Protein AF-A0A7S0QM59-F1 (afdb_monomer)

InterPro domains:
  IPR038980 Serine/threonine-protein kinase ATM, plant [PTHR37079] (2-162)

Nearest PDB structures (foldseek):
  6zbk-assembly1_A  TM=4.850E-01  e=6.131E+00  Homo sapiens
  4cgv-assembly4_D  TM=5.078E-01  e=7.448E+00  Homo sapiens
  4r7s-assembly1_A  TM=3.942E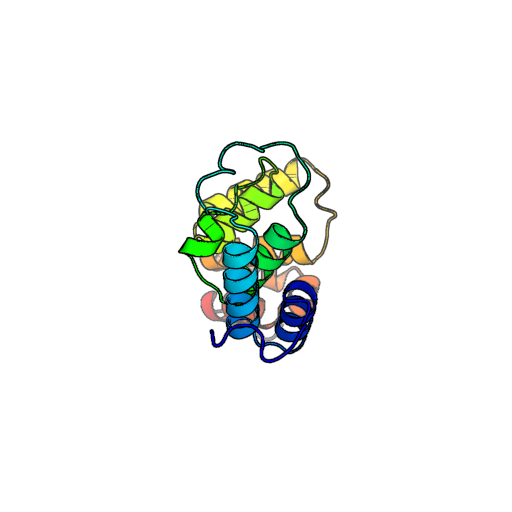-01  e=3.769E+00  Parabacteroides merdae ATCC 43184
  6q6g-assembly1_Z  TM=4.324E-01  e=5.047E+00  Homo sapiens
  3hym-assembly10_L  TM=4.311E-01  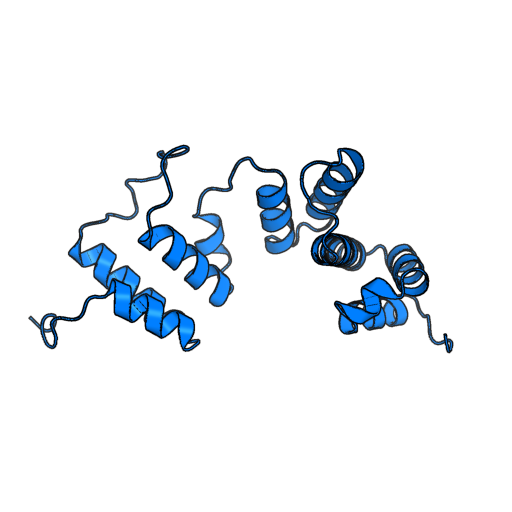e=5.562E+00  Homo sapiens

Mean predicted aligned error: 12.02 Å

Sequence (165 aa):
DTCYWFEISYLTAAKAALRCGAPLTSFLFLERLSFEKGFSSSSNRTSLLNKRGEVEELMMKVYQSIDEPDGNAAFDKGFDLASVAFANERDEEWWRALGVFDVGIINHQDFNHDVLMDARFFKALNNSGLTYLSSMVASRSDAFGTVNPDMSFEALWRGEGWGPN

Organism: NCBI:txid233186

Radius of gyration: 20.64 Å; Cα contacts (8 Å, |Δi|>4): 130; chains: 1; bounding box: 51×30×58 Å

pLDDT: mean 73.58, std 13.61, range [39.88, 91.94]

Foldseek 3Di:
DPLPPDPDPLLVVLVVCVVVLNLVSSVVSLVVVCVVVVVDVPDPPPPLDDPDDPSRVSQCSSCVSVLPLPSNVPPDQNPDLVSQLVNCVSVLVLVSNLVSLVVCVVVVPPPPVPLVSVLSNLVSCVSVVVLQVSQVVLVVDPSNCVVDVPSSVVSCVSNVVPDDD

Solvent-accessible surface area (backbone atoms only — not comparable to full-atom values): 9692 Å² total; per-residue (Å²): 139,86,83,73,89,62,98,66,62,39,69,60,52,19,55,50,28,44,75,71,72,35,34,70,60,16,46,52,29,47,53,51,47,32,62,74,70,63,58,60,95,78,77,72,91,73,62,90,83,57,81,77,48,74,67,55,54,50,48,52,53,33,30,64,72,67,67,41,71,67,67,52,66,70,54,80,74,56,94,45,70,66,48,48,30,53,50,24,56,71,71,66,39,22,65,60,19,37,54,46,46,51,52,42,64,73,64,68,46,89,69,63,92,42,73,66,56,60,49,48,44,50,50,24,38,46,73,58,67,43,33,64,62,33,26,54,52,46,77,71,32,76,73,49,49,78,75,43,47,68,60,40,50,50,26,23,63,71,47,71,54,82,67,85,130

Structure (mmCIF, N/CA/C/O backbone):
data_AF-A0A7S0QM59-F1
#
_entry.id   AF-A0A7S0QM59-F1
#
loop_
_atom_site.group_PDB
_atom_site.id
_atom_site.type_symbol
_atom_site.label_atom_id
_atom_site.label_alt_id
_atom_site.label_comp_id
_atom_site.label_asym_id
_atom_site.label_entity_id
_atom_site.label_seq_id
_atom_site.pdbx_PDB_ins_code
_atom_site.Cartn_x
_atom_site.Cartn_y
_atom_site.Cartn_z
_atom_site.occupancy
_atom_site.B_iso_or_equiv
_atom_site.auth_seq_id
_atom_site.auth_comp_id
_atom_site.auth_asym_id
_atom_site.auth_atom_id
_atom_site.pdbx_PDB_model_num
ATOM 1 N N . ASP A 1 1 ? -27.539 8.181 26.057 1.00 47.16 1 ASP A N 1
ATOM 2 C CA . ASP A 1 1 ? -27.415 6.781 26.517 1.00 47.16 1 ASP A CA 1
ATOM 3 C C . ASP A 1 1 ? -27.826 5.735 25.483 1.00 47.16 1 ASP A C 1
ATOM 5 O O . ASP A 1 1 ? -28.621 4.857 25.770 1.00 47.16 1 ASP A O 1
ATOM 9 N N . THR A 1 2 ? -27.249 5.760 24.279 1.00 49.31 2 THR A N 1
ATOM 10 C CA . THR A 1 2 ? -27.435 4.704 23.258 1.00 49.31 2 THR A CA 1
ATOM 11 C C . THR A 1 2 ? -26.207 3.795 23.136 1.00 49.31 2 THR A C 1
ATOM 13 O O . THR A 1 2 ? -26.052 3.099 22.142 1.00 49.31 2 THR A O 1
ATOM 16 N N . CYS A 1 3 ? -25.296 3.822 24.110 1.00 51.94 3 CYS A N 1
ATOM 17 C CA . CYS A 1 3 ? -23.931 3.312 23.944 1.00 51.94 3 CYS A CA 1
ATOM 18 C C . CYS A 1 3 ? -23.663 1.946 24.596 1.00 51.94 3 CYS A C 1
ATOM 20 O O . CYS A 1 3 ? -22.536 1.471 24.524 1.00 51.94 3 CYS A O 1
ATOM 22 N N . TYR A 1 4 ? -24.678 1.317 25.197 1.00 60.28 4 TYR A N 1
ATOM 23 C CA . TYR A 1 4 ? -24.556 0.043 25.922 1.00 60.28 4 TYR A CA 1
ATOM 24 C C . TYR A 1 4 ? -25.591 -0.997 25.468 1.00 60.28 4 TYR A C 1
ATOM 26 O O . TYR A 1 4 ? -26.105 -1.756 26.281 1.00 60.28 4 TYR A O 1
ATOM 34 N N . TRP A 1 5 ? -25.943 -1.037 24.176 1.00 65.19 5 TRP A N 1
ATOM 35 C CA . TRP A 1 5 ? -26.853 -2.085 23.681 1.00 65.19 5 TRP A CA 1
ATOM 36 C C . TRP A 1 5 ? -26.242 -3.485 23.817 1.00 65.19 5 TRP A C 1
ATOM 38 O O . TRP A 1 5 ? -26.969 -4.442 24.059 1.00 65.19 5 TRP A O 1
ATOM 48 N N . PHE A 1 6 ? -24.915 -3.596 23.701 1.00 64.81 6 PHE A N 1
ATOM 49 C CA . PHE A 1 6 ? -24.180 -4.845 23.872 1.00 64.81 6 PHE A CA 1
ATOM 50 C C . PHE A 1 6 ? -22.795 -4.587 24.480 1.00 64.81 6 PHE A C 1
ATOM 52 O O . PHE A 1 6 ? -22.101 -3.652 24.079 1.00 64.81 6 PHE A O 1
ATOM 59 N N . GLU A 1 7 ? -22.368 -5.449 25.405 1.00 71.19 7 GLU A N 1
ATOM 60 C CA . GLU A 1 7 ? -21.002 -5.481 25.942 1.00 71.19 7 GLU A CA 1
ATOM 61 C C . GLU A 1 7 ? -20.065 -6.177 24.943 1.00 71.19 7 GLU A C 1
ATOM 63 O O . GLU A 1 7 ? -19.697 -7.342 25.093 1.00 71.19 7 GLU A O 1
ATOM 68 N N . ILE A 1 8 ? -19.720 -5.482 23.858 1.00 77.62 8 ILE A N 1
ATOM 69 C CA . ILE A 1 8 ? -18.827 -6.011 22.822 1.00 77.62 8 ILE A CA 1
ATOM 70 C C . ILE A 1 8 ? -17.440 -5.402 22.996 1.00 77.62 8 ILE A C 1
ATOM 72 O O . ILE A 1 8 ? -17.283 -4.187 23.080 1.00 77.62 8 ILE A O 1
ATOM 76 N N . SER A 1 9 ? -16.407 -6.246 22.961 1.00 83.75 9 SER A N 1
ATOM 77 C CA . SER A 1 9 ? -15.034 -5.771 22.776 1.00 83.75 9 SER A CA 1
ATOM 78 C C . SER A 1 9 ? -14.888 -5.165 21.376 1.00 83.75 9 SER A C 1
ATOM 80 O O . SER A 1 9 ? -14.748 -5.892 20.386 1.00 83.75 9 SER A O 1
ATOM 82 N N . TYR A 1 10 ? -14.901 -3.831 21.285 1.00 84.81 10 TYR A N 1
ATOM 83 C CA . TYR A 1 10 ? -14.767 -3.096 20.020 1.00 84.81 10 TYR A CA 1
ATOM 84 C C . TYR A 1 10 ? -13.479 -3.442 19.255 1.00 84.81 10 TYR A C 1
ATOM 86 O O . TYR A 1 10 ? -13.479 -3.461 18.028 1.00 84.81 10 TYR A O 1
ATOM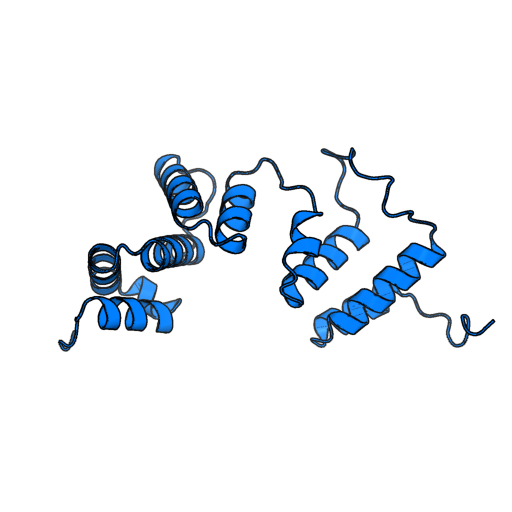 94 N N . LEU A 1 11 ? -12.401 -3.812 19.957 1.00 85.81 11 LEU A N 1
ATOM 95 C CA . LEU A 1 11 ? -11.158 -4.282 19.336 1.00 85.81 11 LEU A CA 1
ATOM 96 C C . LEU A 1 11 ? -11.371 -5.594 18.562 1.00 85.81 11 LEU A C 1
ATOM 98 O O . LEU A 1 11 ? -10.894 -5.757 17.438 1.00 85.81 11 LEU A O 1
ATOM 102 N N . THR A 1 12 ? -12.089 -6.542 19.166 1.00 88.19 12 THR A N 1
ATOM 103 C CA . THR A 1 12 ? -12.375 -7.839 18.543 1.00 88.19 12 THR A CA 1
ATOM 104 C C . THR A 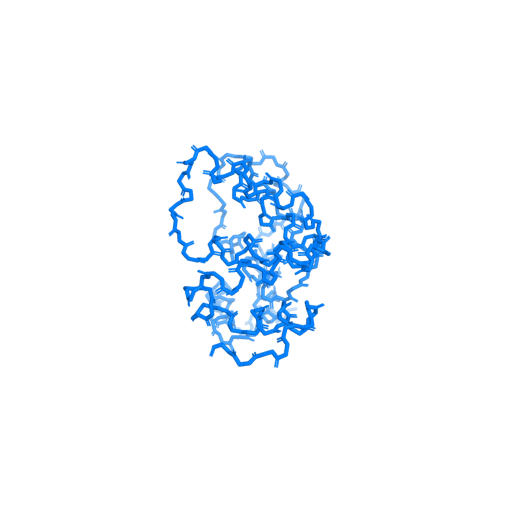1 12 ? -13.339 -7.671 17.371 1.00 88.19 12 THR A C 1
ATOM 106 O O . THR A 1 12 ? -13.132 -8.282 16.322 1.00 88.19 12 THR A O 1
ATOM 109 N N . ALA A 1 13 ? -14.341 -6.799 17.517 1.00 88.56 13 ALA A N 1
ATOM 110 C CA . ALA A 1 13 ? -15.271 -6.459 16.444 1.00 88.56 13 ALA A CA 1
ATOM 111 C C . ALA A 1 13 ? -14.556 -5.814 15.245 1.00 88.56 13 ALA A C 1
ATOM 113 O O . ALA A 1 13 ? -14.782 -6.231 14.112 1.00 88.56 13 ALA A O 1
ATOM 114 N N . ALA A 1 14 ? -13.632 -4.877 15.486 1.00 88.44 14 ALA A N 1
ATOM 115 C CA . ALA A 1 14 ? -12.832 -4.251 14.435 1.00 88.44 14 ALA A CA 1
ATOM 116 C C . ALA A 1 14 ? -11.980 -5.280 13.671 1.00 88.44 14 ALA A C 1
ATOM 118 O O . ALA A 1 14 ? -12.016 -5.348 12.444 1.00 88.44 14 ALA A O 1
ATOM 119 N N . LYS A 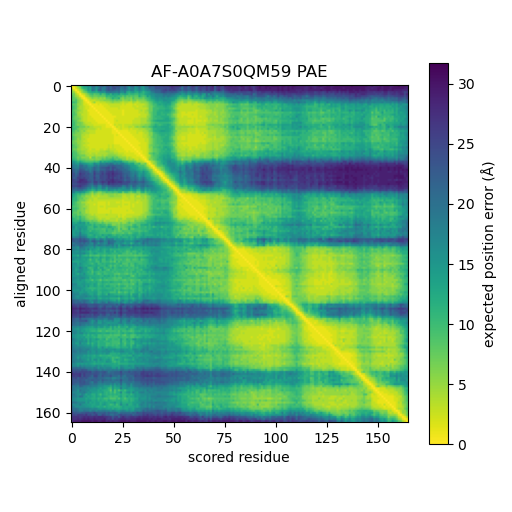1 15 ? -11.287 -6.176 14.385 1.00 90.19 15 LYS A N 1
ATOM 120 C CA . LYS A 1 15 ? -10.516 -7.264 13.758 1.00 90.19 15 LYS A CA 1
ATOM 121 C C . LYS A 1 15 ? -11.379 -8.188 12.900 1.00 90.19 15 LYS A C 1
ATOM 123 O O . LYS A 1 15 ? -10.942 -8.607 11.830 1.00 90.19 15 LYS A O 1
ATOM 128 N N . ALA A 1 16 ? -12.575 -8.533 13.374 1.00 91.38 16 ALA A N 1
ATOM 129 C CA . ALA A 1 16 ? -13.507 -9.361 12.620 1.00 91.38 16 ALA A CA 1
ATOM 130 C C . ALA A 1 16 ? -14.007 -8.631 11.365 1.00 91.38 16 ALA A C 1
ATOM 132 O O . ALA A 1 16 ? -13.963 -9.197 10.278 1.00 91.38 16 ALA A O 1
ATOM 133 N N . ALA A 1 17 ? -14.388 -7.359 11.494 1.00 91.00 17 ALA A N 1
ATOM 134 C CA . ALA A 1 17 ? -14.829 -6.523 10.382 1.00 91.00 17 ALA A CA 1
ATOM 135 C C . ALA A 1 17 ? -13.759 -6.382 9.288 1.00 91.00 17 ALA A C 1
ATOM 137 O O . ALA A 1 17 ? -14.066 -6.539 8.106 1.00 91.00 17 ALA A O 1
ATOM 138 N N . LEU A 1 18 ? -12.496 -6.171 9.675 1.00 90.50 18 LEU A N 1
ATOM 139 C CA . LEU A 1 18 ? -11.380 -6.104 8.732 1.00 90.50 18 LEU A CA 1
ATOM 140 C C . LEU A 1 18 ? -11.192 -7.430 7.977 1.00 90.50 18 LEU A C 1
ATOM 142 O O . LEU A 1 18 ? -11.009 -7.426 6.764 1.00 90.50 18 LEU A O 1
ATOM 146 N N . ARG A 1 19 ? -11.303 -8.573 8.669 1.00 90.81 19 ARG A N 1
ATOM 147 C CA . ARG A 1 19 ? -11.228 -9.905 8.037 1.00 90.81 19 ARG A CA 1
ATOM 148 C C . ARG A 1 19 ? -12.385 -10.180 7.079 1.00 90.81 19 ARG A C 1
ATOM 150 O O . ARG A 1 19 ? -12.195 -10.896 6.105 1.00 90.81 19 ARG A O 1
ATOM 157 N N . CYS A 1 20 ? -13.558 -9.615 7.345 1.00 91.94 20 CYS A N 1
ATOM 158 C CA . CYS A 1 20 ? -14.729 -9.731 6.479 1.00 91.94 20 CYS A CA 1
ATOM 159 C C . CYS A 1 20 ? -14.703 -8.768 5.278 1.00 91.94 20 CYS A C 1
ATOM 161 O O . CYS A 1 20 ? -15.669 -8.741 4.521 1.00 91.94 20 CYS A O 1
ATOM 163 N N . GLY A 1 21 ? -13.647 -7.963 5.104 1.00 88.81 21 GLY A N 1
ATOM 164 C CA . GLY A 1 21 ? -13.560 -6.990 4.012 1.00 88.81 21 GLY A CA 1
ATOM 165 C C . GLY A 1 21 ? -14.448 -5.758 4.210 1.00 88.81 21 GLY A C 1
ATOM 166 O O . GLY A 1 21 ? -14.827 -5.116 3.237 1.00 88.81 21 GLY A O 1
ATOM 167 N N . ALA A 1 22 ? -14.787 -5.414 5.457 1.00 90.94 22 ALA A N 1
ATOM 168 C CA . ALA A 1 22 ? -15.595 -4.241 5.792 1.00 90.94 22 ALA A CA 1
ATOM 169 C C . ALA A 1 22 ? -14.755 -3.177 6.534 1.00 90.94 22 ALA A C 1
ATOM 171 O O .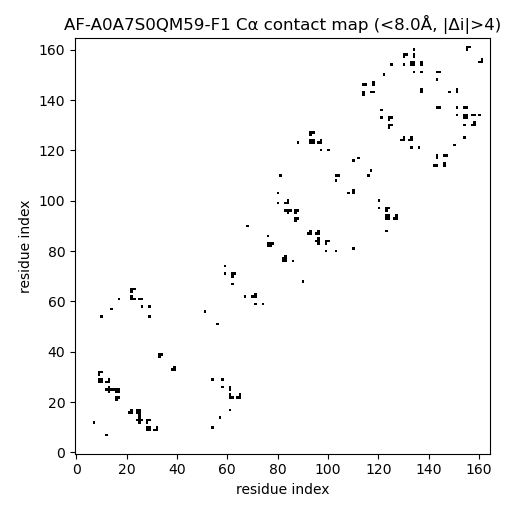 ALA A 1 22 ? -14.967 -2.928 7.729 1.00 90.94 22 ALA A O 1
ATOM 172 N N . PRO A 1 23 ? -13.790 -2.524 5.861 1.00 88.38 23 PRO A N 1
ATOM 173 C CA . PRO A 1 23 ? -12.790 -1.701 6.532 1.00 88.38 23 PRO A CA 1
ATOM 174 C C . PRO A 1 23 ? -13.366 -0.421 7.148 1.00 88.38 23 PRO A C 1
ATOM 176 O O . PRO A 1 23 ? -12.963 -0.047 8.245 1.00 88.38 23 PRO A O 1
ATOM 179 N N . LEU A 1 24 ? -14.393 0.180 6.539 1.00 89.31 24 LEU A N 1
ATOM 180 C CA . LEU A 1 24 ? -15.102 1.339 7.100 1.00 89.31 24 LEU A CA 1
ATOM 181 C C . LEU A 1 24 ? -15.797 1.010 8.430 1.00 89.31 24 LEU A C 1
ATOM 183 O O . LEU A 1 24 ? -15.799 1.811 9.360 1.00 89.31 24 LEU A O 1
ATOM 187 N N . THR A 1 25 ? -16.355 -0.197 8.558 1.00 90.50 25 THR A N 1
ATOM 188 C CA . THR A 1 25 ? -16.965 -0.629 9.828 1.00 90.50 25 THR A CA 1
ATOM 189 C C . THR A 1 25 ? -15.907 -0.920 10.889 1.00 90.50 25 THR A C 1
ATOM 191 O O . THR A 1 25 ? -16.095 -0.581 12.055 1.00 90.50 25 THR A O 1
ATOM 194 N N . SER A 1 26 ? -14.759 -1.472 10.481 1.00 89.69 26 SER A N 1
ATOM 195 C CA . SER A 1 26 ? -13.602 -1.631 11.364 1.00 89.69 26 SER A CA 1
ATOM 196 C C . SER A 1 26 ? -13.098 -0.277 11.869 1.00 89.69 26 SER A C 1
ATOM 198 O O . SER A 1 26 ? -12.830 -0.134 13.061 1.00 89.69 26 SER A O 1
ATOM 200 N N . PHE A 1 27 ? -13.021 0.723 10.986 1.00 87.94 27 PHE A N 1
ATOM 201 C CA . PHE A 1 27 ? -12.660 2.095 11.334 1.00 87.94 27 PHE A CA 1
ATOM 202 C C . PHE A 1 27 ? -13.611 2.687 12.380 1.00 87.94 27 PHE A C 1
ATOM 204 O O . PHE A 1 27 ? -13.168 3.181 13.413 1.00 87.94 27 PHE A O 1
ATOM 211 N N . LEU A 1 28 ? -14.922 2.547 12.170 1.00 88.62 28 LEU A N 1
ATOM 212 C CA . LEU A 1 28 ? -15.937 3.055 13.093 1.00 88.62 28 LEU A CA 1
ATOM 213 C C . LEU A 1 28 ? -15.821 2.428 14.494 1.00 88.62 28 LEU A C 1
ATOM 215 O O . LEU A 1 28 ? -15.938 3.123 15.506 1.00 88.62 28 LEU A O 1
ATOM 219 N N . PHE A 1 29 ? -15.539 1.124 14.585 1.00 88.38 29 PHE A N 1
ATOM 220 C CA . PHE A 1 29 ? -15.288 0.471 15.875 1.00 88.38 29 PHE A CA 1
ATOM 221 C C . PHE A 1 29 ? -14.000 0.962 16.551 1.00 88.38 29 PHE A C 1
ATOM 223 O O . PHE A 1 29 ? -13.965 1.098 17.777 1.00 88.38 29 PHE A O 1
ATOM 230 N N . LEU A 1 30 ? -12.955 1.256 15.775 1.00 87.06 30 LEU A N 1
ATOM 231 C CA . LEU A 1 30 ? -11.703 1.823 16.281 1.00 87.06 30 LEU A CA 1
ATOM 232 C C . LEU A 1 30 ? -11.867 3.258 16.790 1.00 87.06 30 LEU A C 1
ATOM 234 O O . LEU A 1 30 ? -11.332 3.597 17.850 1.00 87.06 30 LEU A O 1
ATOM 238 N N . GLU A 1 31 ? -12.625 4.089 16.078 1.00 85.38 31 GLU A N 1
ATOM 239 C CA . GLU A 1 31 ? -12.949 5.452 16.498 1.00 85.38 31 GLU A CA 1
ATOM 240 C C . GLU A 1 31 ? -13.736 5.428 17.812 1.00 85.38 31 GLU A C 1
ATOM 242 O O . GLU A 1 31 ? -13.393 6.120 18.774 1.00 85.38 31 GLU A O 1
ATOM 247 N N . ARG A 1 32 ? -14.731 4.537 17.902 1.00 84.44 32 ARG A N 1
ATOM 248 C CA . ARG A 1 32 ? -15.521 4.349 19.120 1.00 84.44 32 ARG A CA 1
ATOM 249 C C . ARG A 1 32 ? -14.662 3.923 20.310 1.00 84.44 32 ARG A C 1
ATOM 251 O O . ARG A 1 32 ? -14.818 4.475 21.398 1.00 84.44 32 ARG A O 1
ATOM 258 N N . LEU A 1 33 ? -13.741 2.982 20.098 1.00 82.44 33 LEU A N 1
ATOM 259 C CA . LEU A 1 33 ? -12.796 2.527 21.120 1.00 82.44 33 LEU A CA 1
ATOM 260 C C . LEU A 1 33 ? -11.856 3.655 21.566 1.00 82.44 33 LEU A C 1
ATOM 262 O O . LEU A 1 33 ? -11.559 3.775 22.755 1.00 82.44 33 LEU A O 1
ATOM 266 N N . SER A 1 34 ? -11.397 4.484 20.628 1.00 78.38 34 SER A N 1
ATOM 267 C CA . SER A 1 34 ? -10.536 5.636 20.918 1.00 78.38 34 SER A CA 1
ATOM 268 C C . SER A 1 34 ? -11.273 6.688 21.748 1.00 78.38 34 SER A C 1
ATOM 270 O O . SER A 1 34 ? -10.714 7.209 22.714 1.00 78.38 34 SER A O 1
ATOM 272 N N . PHE A 1 35 ? -12.551 6.925 21.432 1.00 77.25 35 PHE A N 1
ATOM 273 C CA . PHE A 1 35 ? -13.432 7.807 22.194 1.00 77.25 35 PHE A CA 1
ATOM 274 C C . PHE A 1 35 ? -13.669 7.297 23.624 1.00 77.25 35 PHE A C 1
ATOM 276 O O . PHE A 1 35 ? -13.572 8.068 24.573 1.00 77.25 35 PHE A O 1
ATOM 283 N N . GLU A 1 36 ? -13.928 5.997 23.803 1.00 74.38 36 GLU A N 1
ATOM 284 C CA . GLU A 1 36 ? -14.170 5.390 25.122 1.00 74.38 36 GLU A CA 1
ATOM 285 C C . GLU A 1 36 ? -12.919 5.387 26.012 1.00 74.38 36 GLU A C 1
ATOM 287 O O . GLU A 1 36 ? -12.998 5.660 27.208 1.00 74.38 36 GLU A O 1
ATOM 292 N N . LYS A 1 37 ? -11.745 5.123 25.428 1.00 71.88 37 LYS A N 1
ATOM 293 C CA . LYS A 1 37 ? -10.470 5.110 26.159 1.00 71.88 37 LYS A CA 1
ATOM 294 C C . LYS A 1 37 ? -9.856 6.499 26.359 1.00 71.88 37 LYS A C 1
ATOM 296 O O . LYS A 1 37 ? -8.798 6.596 26.975 1.00 71.88 37 LYS A O 1
ATOM 301 N N . GLY A 1 38 ? -10.476 7.557 25.833 1.00 61.31 38 GLY A N 1
ATOM 302 C CA . GLY A 1 38 ? -9.935 8.914 25.909 1.00 61.31 38 GLY A CA 1
ATOM 303 C C . GLY A 1 38 ? -8.595 9.075 25.185 1.00 61.31 38 GLY A C 1
ATOM 304 O O . GLY A 1 38 ? -7.811 9.954 25.546 1.00 61.31 38 GLY A O 1
ATOM 305 N N . PHE A 1 39 ? -8.313 8.241 24.175 1.00 59.00 39 PHE A N 1
ATOM 306 C CA . PHE A 1 39 ? -7.155 8.428 23.302 1.00 59.00 39 PHE A CA 1
ATOM 307 C C . PHE A 1 39 ? -7.409 9.668 22.442 1.00 59.00 39 PHE A C 1
ATOM 309 O O . PHE A 1 39 ? -7.929 9.597 21.333 1.00 59.00 39 PHE A O 1
ATOM 316 N N . SER A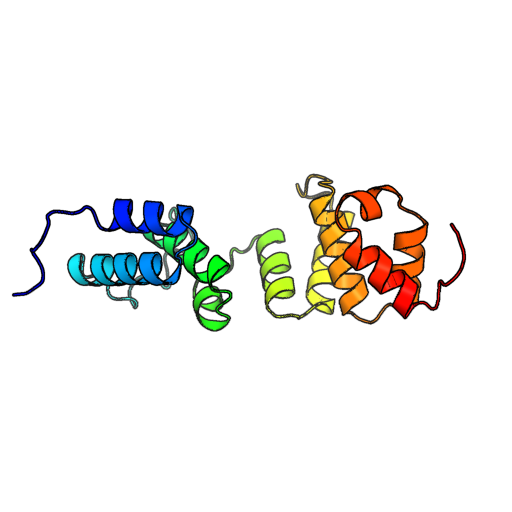 1 40 ? -7.068 10.838 22.982 1.00 49.28 40 SER A N 1
ATOM 317 C CA . SER A 1 40 ? -7.009 12.065 22.202 1.00 49.28 40 SER A CA 1
ATOM 318 C C . SER A 1 40 ? -5.925 11.892 21.142 1.00 49.28 40 SER A C 1
ATOM 320 O O . SER A 1 40 ? -4.754 11.677 21.467 1.00 49.28 40 SER A O 1
ATOM 322 N N . SER A 1 41 ? -6.326 12.003 19.874 1.00 49.88 41 SER A N 1
ATOM 323 C CA . SER A 1 41 ? -5.510 11.840 18.660 1.00 49.88 41 SER A CA 1
ATOM 324 C C . SER A 1 41 ? -4.266 12.752 18.584 1.00 49.88 41 SER A C 1
ATOM 326 O O . SER A 1 41 ? -3.541 12.733 17.594 1.00 49.88 41 SER A O 1
ATOM 328 N N . SER A 1 42 ? -4.002 13.559 19.617 1.00 44.44 42 SER A N 1
ATOM 329 C CA . SER A 1 42 ? -2.899 14.515 19.709 1.00 44.44 42 SER A CA 1
ATOM 330 C C . SER A 1 42 ? -1.685 14.035 20.526 1.00 44.44 42 SER A C 1
ATOM 332 O O . SER A 1 42 ? -0.661 14.715 20.492 1.00 44.44 42 SER A O 1
ATOM 334 N N . SER A 1 43 ? -1.754 12.928 21.281 1.00 42.62 43 SER A N 1
ATOM 335 C CA . SER A 1 43 ? -0.722 12.644 22.304 1.00 42.62 43 SER A CA 1
ATOM 336 C C . SER A 1 43 ? 0.503 11.830 21.855 1.00 42.62 43 SER A C 1
ATOM 338 O O . SER A 1 43 ? 1.459 11.753 22.621 1.00 42.62 43 SER A O 1
ATOM 340 N N . ASN A 1 44 ? 0.534 11.243 20.653 1.00 45.31 44 ASN A N 1
ATOM 341 C CA . ASN A 1 44 ? 1.582 10.268 20.292 1.00 45.31 44 ASN A CA 1
ATOM 342 C C . ASN A 1 44 ? 2.463 10.676 19.101 1.00 45.31 44 ASN A C 1
ATOM 344 O O . ASN A 1 44 ? 2.999 9.819 18.414 1.00 45.31 44 ASN A O 1
ATOM 348 N N . ARG A 1 45 ? 2.694 11.976 18.883 1.00 47.50 45 ARG A N 1
ATOM 349 C CA . ARG A 1 45 ? 3.681 12.453 17.887 1.00 47.50 45 ARG A CA 1
ATOM 350 C C . ARG A 1 45 ? 5.151 12.197 18.282 1.00 47.50 45 ARG A C 1
ATOM 352 O O . ARG A 1 45 ? 6.047 12.726 17.638 1.00 47.50 45 ARG A O 1
ATOM 359 N N . THR A 1 46 ? 5.422 11.478 19.377 1.00 39.88 46 THR A N 1
ATOM 360 C CA . THR A 1 46 ? 6.772 11.407 19.969 1.00 39.88 46 THR A CA 1
ATOM 361 C C . THR A 1 46 ? 7.228 10.031 20.457 1.00 39.88 46 THR A C 1
ATOM 363 O O . THR A 1 46 ? 8.348 9.925 20.955 1.00 39.88 46 THR A O 1
ATOM 366 N N . SER A 1 47 ? 6.461 8.947 20.300 1.00 42.47 47 SER A N 1
ATOM 367 C CA . SER A 1 47 ? 6.934 7.612 20.709 1.00 42.47 47 SER A CA 1
ATOM 368 C C . SER A 1 47 ? 7.633 6.869 19.566 1.00 42.47 47 SER A C 1
ATOM 370 O O . SER A 1 47 ? 7.254 5.760 19.209 1.00 42.47 47 SER A O 1
ATOM 372 N N . LEU A 1 48 ? 8.698 7.475 19.037 1.00 44.03 48 LEU A N 1
ATOM 373 C CA . LEU A 1 48 ? 9.542 7.000 17.929 1.00 44.03 48 LEU A CA 1
ATOM 374 C C . LEU A 1 48 ? 10.259 5.648 18.155 1.00 44.03 48 LEU A C 1
ATOM 376 O O . LEU A 1 48 ? 10.977 5.188 17.274 1.00 44.03 48 LEU A O 1
ATOM 380 N N . LEU A 1 49 ? 10.103 5.002 19.316 1.00 42.69 49 LEU A N 1
ATOM 381 C CA . LEU A 1 49 ? 10.871 3.802 19.687 1.00 42.69 49 LEU A CA 1
ATOM 382 C C . LEU A 1 49 ? 10.090 2.746 20.487 1.00 42.69 49 LEU A C 1
ATOM 384 O O . LEU A 1 49 ? 10.638 1.684 20.779 1.00 42.69 49 LEU A O 1
ATOM 388 N N . ASN A 1 50 ? 8.823 2.987 20.836 1.00 40.53 50 ASN A N 1
ATOM 389 C CA . ASN A 1 50 ? 8.046 2.032 21.627 1.00 40.53 50 ASN A CA 1
ATOM 390 C C . ASN A 1 50 ? 7.029 1.324 20.737 1.00 40.53 50 ASN A C 1
ATOM 392 O O . ASN A 1 50 ? 6.250 1.984 20.061 1.00 40.53 50 ASN A O 1
ATOM 396 N N . LYS A 1 51 ? 7.076 -0.018 20.747 1.00 49.41 51 LYS A N 1
ATOM 397 C CA . LYS A 1 51 ? 6.135 -0.954 20.104 1.00 49.41 51 LYS A CA 1
ATOM 398 C C . LYS A 1 51 ? 4.786 -0.294 19.799 1.00 49.41 51 LYS A C 1
ATOM 400 O O . LYS A 1 51 ? 4.048 0.019 20.735 1.00 49.41 51 LYS A O 1
ATOM 405 N N . ARG A 1 52 ? 4.483 -0.122 18.505 1.00 59.75 52 ARG A N 1
ATOM 406 C CA . ARG A 1 52 ? 3.168 0.337 18.037 1.00 59.75 52 ARG A CA 1
ATOM 407 C C . ARG A 1 52 ? 2.084 -0.442 18.766 1.00 59.75 52 ARG A C 1
ATOM 409 O O . ARG A 1 52 ? 2.156 -1.669 18.875 1.00 59.75 52 ARG A O 1
ATOM 416 N N . GLY A 1 53 ? 1.112 0.278 19.312 1.00 68.75 53 GLY A N 1
ATOM 417 C CA . GLY A 1 53 ? -0.006 -0.357 19.995 1.00 68.75 53 GLY A CA 1
ATOM 418 C C . GLY A 1 53 ? -0.797 -1.220 19.013 1.00 68.75 53 GLY A C 1
ATOM 419 O O . GLY A 1 53 ? -0.926 -0.879 17.842 1.00 68.75 53 GLY A O 1
ATOM 420 N N . GLU A 1 54 ? -1.391 -2.311 19.492 1.00 74.94 54 GLU A N 1
ATOM 421 C CA . GLU A 1 54 ? -2.236 -3.198 18.674 1.00 74.94 54 GLU A CA 1
ATOM 422 C C . GLU A 1 54 ? -3.370 -2.443 17.945 1.00 74.94 54 GLU A C 1
ATOM 424 O O . GLU A 1 54 ? -3.771 -2.809 16.842 1.00 74.94 54 GLU A O 1
ATOM 429 N N . VAL A 1 55 ? -3.861 -1.355 18.547 1.00 77.38 55 VAL A N 1
ATOM 430 C CA . VAL A 1 55 ? -4.863 -0.446 17.966 1.00 77.38 55 VAL A CA 1
ATOM 431 C C . VAL A 1 55 ? -4.290 0.349 16.789 1.00 77.38 55 VAL A C 1
ATOM 433 O O . VAL A 1 55 ? -4.956 0.496 15.771 1.00 77.38 55 VAL A O 1
ATOM 436 N N . GLU A 1 56 ? -3.055 0.832 16.912 1.00 77.44 56 GLU A N 1
ATOM 437 C CA . GLU A 1 56 ? -2.364 1.624 15.889 1.00 77.44 56 GLU A CA 1
ATOM 438 C C . GLU A 1 56 ? -2.018 0.764 14.668 1.00 77.44 56 GLU A C 1
ATOM 440 O O . GLU A 1 56 ? -2.225 1.176 13.529 1.00 77.44 56 GLU A O 1
ATOM 445 N N . GLU A 1 57 ? -1.571 -0.474 14.898 1.00 79.69 57 GLU A N 1
ATOM 446 C CA . GLU A 1 57 ? -1.326 -1.436 13.823 1.00 79.69 57 GLU A CA 1
ATOM 447 C C . GLU A 1 57 ? -2.623 -1.806 13.088 1.00 79.69 57 GLU A C 1
ATOM 449 O O . GLU A 1 57 ? -2.639 -1.883 11.857 1.00 79.69 57 GLU A O 1
ATOM 454 N N . LEU A 1 58 ? -3.725 -2.010 13.823 1.00 84.12 58 LEU A N 1
ATOM 455 C CA . LEU A 1 58 ? -5.028 -2.274 13.210 1.00 84.12 58 LEU A CA 1
ATOM 456 C C . LEU A 1 58 ? -5.501 -1.076 12.385 1.00 84.12 58 LEU A C 1
ATOM 458 O O . LEU A 1 58 ? -5.979 -1.258 11.270 1.00 84.12 58 LEU A O 1
ATOM 462 N N . MET A 1 59 ? -5.336 0.135 12.915 1.00 83.06 59 MET A N 1
ATOM 463 C CA . MET A 1 59 ? -5.725 1.369 12.243 1.00 83.06 59 MET A CA 1
ATOM 464 C C . MET A 1 59 ? -4.946 1.565 10.938 1.00 83.06 59 MET A C 1
ATOM 466 O O . MET A 1 59 ? -5.548 1.837 9.904 1.00 83.06 59 MET A O 1
ATOM 470 N N . MET A 1 60 ? -3.634 1.318 10.946 1.00 79.75 60 MET A N 1
ATOM 471 C CA . MET A 1 60 ? -2.817 1.341 9.730 1.00 79.75 60 MET A CA 1
ATOM 472 C C . MET A 1 60 ? -3.323 0.338 8.681 1.00 79.75 60 MET A C 1
ATOM 474 O O . MET A 1 60 ? -3.434 0.686 7.511 1.00 79.75 60 MET A O 1
ATOM 478 N N . LYS A 1 61 ? -3.677 -0.893 9.077 1.00 82.75 61 LYS A N 1
ATOM 479 C CA . LYS A 1 61 ? -4.230 -1.889 8.137 1.00 82.75 61 LYS A CA 1
ATOM 480 C C . LYS A 1 61 ? -5.576 -1.455 7.559 1.00 82.75 61 LYS A C 1
ATOM 482 O O . LYS A 1 61 ? -5.847 -1.707 6.390 1.00 82.75 61 LYS A O 1
ATOM 487 N N . VAL A 1 62 ? -6.409 -0.803 8.368 1.00 86.06 62 VAL A N 1
ATOM 488 C CA . VAL A 1 62 ? -7.692 -0.253 7.922 1.00 86.06 62 VAL A CA 1
ATOM 489 C C . VAL A 1 62 ? -7.468 0.852 6.888 1.00 86.06 62 VAL A C 1
ATOM 491 O O . VAL A 1 62 ? -8.030 0.766 5.801 1.00 86.06 62 VAL A O 1
ATOM 494 N N . TYR A 1 63 ? -6.591 1.820 7.151 1.00 84.12 63 TYR A N 1
ATOM 495 C CA . TYR A 1 63 ? -6.282 2.870 6.174 1.00 84.12 63 TYR A CA 1
ATOM 496 C C . TYR A 1 63 ? -5.618 2.334 4.899 1.00 84.12 63 TYR A C 1
ATOM 498 O O . TYR A 1 63 ? -5.919 2.813 3.809 1.00 84.12 63 TYR A O 1
ATOM 506 N N . GLN A 1 64 ? -4.774 1.302 4.998 1.00 81.38 64 GLN A N 1
ATOM 507 C CA . GLN A 1 64 ? -4.234 0.605 3.825 1.00 81.38 64 GLN A CA 1
ATOM 508 C C . GLN A 1 64 ? -5.335 -0.064 2.997 1.00 81.38 64 GLN A C 1
ATOM 510 O O . GLN A 1 64 ? -5.275 -0.055 1.776 1.00 81.38 64 GLN A O 1
ATOM 515 N N . SER A 1 65 ? -6.354 -0.631 3.646 1.00 84.75 65 SER A N 1
ATOM 516 C CA . SER A 1 65 ? -7.471 -1.273 2.943 1.00 84.75 65 SER A CA 1
ATOM 517 C C . SER A 1 65 ? -8.496 -0.300 2.348 1.00 84.75 65 SER A C 1
ATOM 519 O O . SER A 1 65 ? -9.246 -0.698 1.462 1.00 84.75 65 SER A O 1
ATOM 521 N N . ILE A 1 66 ? -8.555 0.943 2.839 1.00 84.56 66 ILE A N 1
ATOM 522 C CA . ILE A 1 66 ? -9.446 2.002 2.324 1.00 84.56 66 ILE A CA 1
ATOM 523 C C . ILE A 1 66 ? -8.763 2.802 1.202 1.00 84.56 66 ILE A C 1
ATOM 525 O O . ILE A 1 66 ? -9.444 3.510 0.469 1.00 84.56 66 ILE A O 1
ATOM 529 N N . ASP A 1 67 ? -7.444 2.654 1.051 1.00 76.69 67 ASP A N 1
ATOM 530 C CA . ASP A 1 67 ? -6.621 3.429 0.116 1.00 76.69 67 ASP A CA 1
ATOM 531 C C . ASP A 1 67 ? -6.731 4.948 0.352 1.00 76.69 67 ASP A C 1
ATOM 533 O O . ASP A 1 67 ? -6.786 5.762 -0.566 1.00 76.69 67 ASP A O 1
ATOM 537 N N . GLU A 1 68 ? -6.810 5.348 1.628 1.00 75.88 68 GLU A N 1
ATOM 538 C CA . GLU A 1 68 ? -6.914 6.759 1.999 1.00 75.88 68 GLU A CA 1
ATOM 539 C C . GLU A 1 68 ? -5.515 7.410 2.048 1.00 75.88 68 GLU A C 1
ATOM 541 O O . GLU A 1 68 ? -4.663 6.978 2.841 1.00 75.88 68 GLU A O 1
ATOM 546 N N . PRO A 1 69 ? -5.251 8.458 1.243 1.00 65.50 69 PRO A N 1
ATOM 547 C CA . PRO A 1 69 ? -3.914 9.041 1.123 1.00 65.50 69 PRO A CA 1
ATOM 548 C C . PRO A 1 69 ? -3.471 9.764 2.404 1.00 65.50 69 PRO A C 1
ATOM 550 O O . PRO A 1 69 ? -2.340 9.586 2.867 1.00 65.50 69 PRO A O 1
ATOM 553 N N . ASP A 1 70 ? -4.377 10.518 3.030 1.00 68.62 70 ASP A N 1
ATOM 554 C CA . ASP A 1 70 ? -4.061 11.374 4.178 1.00 68.62 70 ASP A CA 1
ATOM 555 C C . ASP A 1 70 ? -3.916 10.574 5.479 1.00 68.62 70 ASP A C 1
ATOM 557 O O . ASP A 1 70 ? -2.960 10.768 6.239 1.00 68.62 70 ASP A O 1
ATOM 561 N N . GLY A 1 71 ? -4.819 9.616 5.717 1.00 66.62 71 GLY A N 1
ATOM 562 C CA . GLY A 1 71 ? -4.807 8.772 6.914 1.00 66.62 71 GLY A CA 1
ATOM 563 C C . GLY A 1 71 ? -3.518 7.960 7.046 1.00 66.62 71 GLY A C 1
ATOM 564 O O . GLY A 1 71 ? -2.943 7.864 8.129 1.00 66.62 71 GLY A O 1
ATOM 565 N N . ASN A 1 72 ? -2.993 7.449 5.930 1.00 62.09 72 ASN A N 1
ATOM 566 C CA . ASN A 1 72 ? -1.745 6.692 5.922 1.00 62.09 72 ASN A CA 1
ATOM 567 C C . ASN A 1 72 ? -0.493 7.577 6.064 1.00 62.09 72 ASN A C 1
ATOM 569 O O . ASN A 1 72 ? 0.554 7.082 6.483 1.00 62.09 72 ASN A O 1
ATOM 573 N N . ALA A 1 73 ? -0.536 8.856 5.676 1.00 62.62 73 ALA A N 1
ATOM 574 C CA . ALA A 1 73 ? 0.593 9.776 5.846 1.00 62.62 73 ALA A CA 1
ATOM 575 C C . ALA A 1 73 ? 0.807 10.175 7.316 1.00 62.62 73 ALA A C 1
ATOM 577 O O . ALA A 1 73 ? 1.923 10.520 7.702 1.00 62.62 73 ALA A O 1
ATOM 578 N N . ALA A 1 74 ? -0.249 10.091 8.130 1.00 64.94 74 ALA A N 1
ATOM 579 C CA . ALA A 1 74 ? -0.215 10.413 9.552 1.00 64.94 74 ALA A CA 1
ATOM 580 C C . ALA A 1 74 ? 0.489 9.354 10.424 1.00 64.94 74 ALA A C 1
ATOM 582 O O . ALA A 1 74 ? 0.896 9.676 11.540 1.00 64.94 74 ALA A O 1
ATOM 583 N N . PHE A 1 75 ? 0.648 8.113 9.946 1.00 61.75 75 PHE A N 1
ATOM 584 C CA . PHE A 1 75 ? 1.398 7.082 10.671 1.00 61.75 75 PHE A CA 1
ATOM 585 C C . PHE A 1 75 ? 2.885 7.223 10.360 1.00 61.75 75 PHE A C 1
ATOM 587 O O . PHE A 1 75 ? 3.296 7.027 9.217 1.00 61.75 75 PHE A O 1
ATOM 594 N N . ASP A 1 76 ? 3.673 7.559 11.388 1.00 56.50 76 ASP A N 1
ATOM 595 C CA . ASP A 1 76 ? 5.110 7.840 11.299 1.00 56.50 76 ASP A CA 1
ATOM 596 C C . ASP A 1 76 ? 5.827 6.856 10.368 1.00 56.50 76 ASP A C 1
ATOM 598 O O . ASP A 1 76 ? 5.810 5.636 10.576 1.00 56.50 76 ASP A O 1
ATOM 602 N N . LYS A 1 77 ? 6.467 7.404 9.329 1.00 59.06 77 LYS A N 1
ATOM 603 C CA . LYS A 1 77 ? 7.359 6.659 8.441 1.00 59.06 77 LYS A CA 1
ATOM 604 C C . LYS A 1 77 ? 8.490 6.121 9.319 1.00 59.06 77 LYS A C 1
ATOM 606 O O . LYS A 1 77 ? 9.181 6.894 9.980 1.00 59.06 77 LYS A O 1
ATOM 611 N N . GLY A 1 78 ? 8.666 4.802 9.362 1.00 58.25 78 GLY A N 1
ATOM 612 C CA . GLY A 1 78 ? 9.895 4.243 9.917 1.00 58.25 78 GLY A CA 1
ATOM 613 C C . GLY A 1 78 ? 11.110 4.845 9.200 1.00 58.25 78 GLY A C 1
ATOM 614 O O . GLY A 1 78 ? 11.008 5.318 8.069 1.00 58.25 78 GLY A O 1
ATOM 615 N N . PHE A 1 79 ? 12.275 4.828 9.842 1.00 64.94 79 PHE A N 1
ATOM 616 C CA . PHE A 1 79 ? 13.530 5.226 9.187 1.00 64.94 79 PHE A CA 1
ATOM 617 C C . PHE A 1 79 ? 14.156 4.089 8.368 1.00 64.94 79 PHE A C 1
ATOM 619 O O . PHE A 1 79 ? 15.317 4.173 7.979 1.00 64.94 79 PHE A O 1
ATOM 626 N N . ASP A 1 80 ? 13.405 3.015 8.130 1.00 73.50 80 ASP A N 1
ATOM 627 C CA . ASP A 1 80 ? 13.884 1.864 7.380 1.00 73.50 80 ASP A CA 1
ATOM 628 C C . ASP A 1 80 ? 13.740 2.090 5.870 1.00 73.50 80 ASP A C 1
ATOM 630 O O . ASP A 1 80 ? 12.745 2.656 5.400 1.00 73.50 80 ASP A O 1
ATOM 634 N N . LEU A 1 81 ? 14.713 1.612 5.098 1.00 74.31 81 LEU A N 1
ATOM 635 C CA . LEU A 1 81 ? 14.783 1.806 3.651 1.00 74.31 81 LEU A CA 1
ATOM 636 C C . LEU A 1 81 ? 13.545 1.221 2.951 1.00 74.31 81 LEU A C 1
ATOM 638 O O . LEU A 1 81 ? 12.986 1.852 2.054 1.00 74.31 81 LEU A O 1
ATOM 642 N N . ALA A 1 82 ? 13.047 0.075 3.427 1.00 74.44 82 ALA A N 1
ATOM 643 C CA . ALA A 1 82 ? 11.821 -0.547 2.929 1.00 74.44 82 ALA A CA 1
ATOM 644 C C . ALA A 1 82 ? 10.576 0.319 3.181 1.00 74.44 82 ALA A C 1
ATOM 646 O O . ALA A 1 82 ? 9.711 0.447 2.311 1.00 74.44 82 ALA A O 1
ATOM 647 N N . SER A 1 83 ? 10.491 0.957 4.352 1.00 75.56 83 SER A N 1
ATOM 648 C CA . SER A 1 83 ? 9.376 1.852 4.678 1.00 75.56 83 SER A CA 1
ATOM 649 C C . SER A 1 83 ? 9.394 3.140 3.853 1.00 75.56 83 SER A C 1
ATOM 651 O O . SER A 1 83 ? 8.336 3.618 3.444 1.00 75.56 83 SER A O 1
ATOM 653 N N . VAL A 1 84 ? 10.584 3.656 3.529 1.00 80.06 84 VAL A N 1
ATOM 654 C CA . VAL A 1 84 ? 10.748 4.798 2.619 1.00 80.06 84 VAL A CA 1
ATOM 655 C C . VAL A 1 84 ? 10.366 4.412 1.189 1.00 80.06 84 VAL A C 1
ATOM 657 O O . VAL A 1 84 ? 9.648 5.165 0.533 1.00 80.06 84 VAL A O 1
ATOM 660 N N . ALA A 1 85 ? 10.777 3.230 0.717 1.00 79.38 85 ALA A N 1
ATOM 661 C CA . ALA A 1 85 ? 10.397 2.720 -0.600 1.00 79.38 85 ALA A CA 1
ATOM 662 C C . ALA A 1 85 ? 8.873 2.596 -0.742 1.00 79.38 85 ALA A C 1
ATOM 664 O O . ALA A 1 85 ? 8.297 3.092 -1.707 1.00 79.38 85 ALA A O 1
ATOM 665 N N . PHE A 1 86 ? 8.219 1.995 0.257 1.00 77.88 86 PHE A N 1
ATOM 666 C CA . PHE A 1 86 ? 6.769 1.810 0.273 1.00 77.88 86 PHE A CA 1
ATOM 667 C C . PHE A 1 86 ? 6.013 3.142 0.325 1.00 77.88 86 PHE A C 1
ATOM 669 O O . PHE A 1 86 ? 5.000 3.307 -0.350 1.00 77.88 86 PHE A O 1
ATOM 676 N N . ALA A 1 87 ? 6.522 4.113 1.087 1.00 78.69 87 ALA A N 1
ATOM 677 C CA . ALA A 1 87 ? 5.951 5.453 1.112 1.00 78.69 87 ALA A CA 1
ATOM 678 C C . ALA A 1 87 ? 6.046 6.139 -0.261 1.00 78.69 87 ALA A C 1
ATOM 680 O O . ALA A 1 87 ? 5.067 6.723 -0.707 1.00 78.69 87 ALA A O 1
ATOM 681 N N . ASN A 1 88 ? 7.189 6.034 -0.945 1.00 82.94 88 ASN A N 1
ATOM 682 C CA . ASN A 1 88 ? 7.366 6.627 -2.273 1.00 82.94 88 ASN A CA 1
ATOM 683 C C . ASN A 1 88 ? 6.517 5.930 -3.351 1.00 82.94 88 ASN A C 1
ATOM 685 O O . ASN A 1 88 ? 6.008 6.607 -4.235 1.00 82.94 88 ASN A O 1
ATOM 689 N N . GLU A 1 89 ? 6.352 4.602 -3.283 1.00 82.06 89 GLU A N 1
ATOM 690 C CA . GLU A 1 89 ? 5.444 3.853 -4.169 1.00 82.06 89 GLU A CA 1
ATOM 691 C C . GLU A 1 89 ? 3.989 4.308 -3.992 1.00 82.06 89 GLU A C 1
ATOM 693 O O . GLU A 1 89 ? 3.275 4.482 -4.975 1.00 82.06 89 GLU A O 1
ATOM 698 N N . ARG A 1 90 ? 3.559 4.523 -2.746 1.00 75.81 90 ARG A N 1
ATOM 699 C CA . ARG A 1 90 ? 2.209 5.002 -2.434 1.00 75.81 90 ARG A CA 1
ATOM 700 C C . ARG A 1 90 ? 1.986 6.444 -2.883 1.00 75.81 90 ARG A C 1
ATOM 702 O O . ARG A 1 90 ? 0.936 6.749 -3.426 1.00 75.81 90 ARG A O 1
ATOM 709 N N . ASP A 1 91 ? 2.958 7.320 -2.642 1.00 82.81 91 ASP A N 1
ATOM 710 C CA . ASP A 1 91 ? 2.869 8.743 -2.991 1.00 82.81 91 ASP A CA 1
ATOM 711 C C . ASP A 1 91 ? 3.053 8.975 -4.518 1.00 82.81 91 ASP A C 1
ATOM 713 O O . ASP A 1 91 ? 3.172 10.115 -4.953 1.00 82.81 91 ASP A O 1
ATOM 717 N N . GLU A 1 92 ? 3.102 7.904 -5.328 1.00 82.94 92 GLU A N 1
ATOM 718 C CA . GLU A 1 92 ? 3.321 7.908 -6.787 1.00 82.94 92 GLU A CA 1
ATOM 719 C C . GLU A 1 92 ? 4.626 8.598 -7.234 1.00 82.94 92 GLU A C 1
ATOM 721 O O . GLU A 1 92 ? 4.827 8.938 -8.402 1.00 82.94 92 GLU A O 1
ATOM 726 N N . GLU A 1 93 ? 5.582 8.745 -6.320 1.00 88.00 93 GLU A N 1
ATOM 727 C CA . GLU A 1 93 ? 6.902 9.317 -6.580 1.00 88.00 93 GLU A CA 1
ATOM 728 C C . GLU A 1 93 ? 7.854 8.223 -7.087 1.00 88.00 93 GLU A C 1
ATOM 730 O O . GLU A 1 93 ? 8.842 7.844 -6.446 1.00 88.00 93 GLU A O 1
ATOM 735 N N . TRP A 1 94 ? 7.543 7.693 -8.273 1.00 87.94 94 TRP A N 1
ATOM 736 C CA . TRP A 1 94 ? 8.171 6.493 -8.838 1.00 87.94 94 TRP A CA 1
ATOM 737 C C . TRP A 1 94 ? 9.681 6.609 -9.033 1.00 87.94 94 TRP A C 1
ATOM 739 O O . TRP A 1 94 ? 10.403 5.639 -8.825 1.00 87.94 94 TRP A O 1
ATOM 749 N N . TRP A 1 95 ? 10.186 7.794 -9.373 1.00 87.44 95 TRP A N 1
ATOM 750 C CA . TRP A 1 95 ? 11.624 8.030 -9.535 1.00 87.44 95 TRP A CA 1
ATOM 751 C C . TRP A 1 95 ? 12.380 7.956 -8.198 1.00 87.44 95 TRP A C 1
ATOM 753 O O . TRP A 1 95 ? 13.501 7.448 -8.152 1.00 87.44 95 TRP A O 1
ATOM 763 N N . ARG A 1 96 ? 11.761 8.400 -7.092 1.00 88.50 96 ARG A N 1
ATOM 764 C CA . ARG A 1 96 ? 12.326 8.252 -5.739 1.00 88.50 96 ARG A CA 1
ATOM 765 C C . ARG A 1 96 ? 12.262 6.806 -5.285 1.00 88.50 96 ARG A C 1
ATOM 767 O O . ARG A 1 96 ? 13.234 6.310 -4.724 1.00 88.50 96 ARG A O 1
ATOM 774 N N . ALA A 1 97 ? 11.139 6.134 -5.539 1.00 87.19 97 ALA A N 1
ATOM 775 C CA . ALA A 1 97 ? 10.986 4.713 -5.245 1.00 87.19 97 ALA A CA 1
ATOM 776 C C . ALA A 1 97 ? 12.048 3.885 -5.983 1.00 87.19 97 ALA A C 1
ATOM 778 O O . ALA A 1 97 ? 12.734 3.081 -5.359 1.00 87.19 97 ALA A O 1
ATOM 779 N N . LEU A 1 98 ? 12.258 4.156 -7.275 1.00 87.25 98 LEU A N 1
ATOM 780 C CA . LEU A 1 98 ? 13.266 3.494 -8.099 1.00 87.25 98 LEU A CA 1
ATOM 781 C C . LEU A 1 98 ? 14.681 3.686 -7.541 1.00 87.25 98 LEU A C 1
ATOM 783 O O . LEU A 1 98 ? 15.413 2.711 -7.418 1.00 87.25 98 LEU A O 1
ATOM 787 N N . GLY A 1 99 ? 15.045 4.910 -7.146 1.00 87.25 99 GLY A N 1
ATOM 788 C CA . GLY A 1 99 ? 16.349 5.176 -6.529 1.00 87.25 99 GLY A CA 1
ATOM 789 C C . GLY A 1 99 ? 16.545 4.437 -5.201 1.00 87.25 99 GLY A C 1
ATOM 790 O O . GLY A 1 99 ? 17.633 3.946 -4.918 1.00 87.25 99 GLY A O 1
ATOM 791 N N . VAL A 1 100 ? 15.488 4.304 -4.396 1.00 85.69 100 VAL A N 1
ATOM 792 C CA . VAL A 1 100 ? 15.539 3.531 -3.147 1.00 85.69 100 VAL A CA 1
ATOM 793 C C . VAL A 1 100 ? 15.672 2.029 -3.423 1.00 85.69 100 VAL A C 1
ATOM 795 O O . VAL A 1 100 ? 16.455 1.360 -2.749 1.00 85.69 100 VAL A O 1
ATOM 798 N N . PHE A 1 101 ? 14.954 1.500 -4.418 1.00 83.75 101 PHE A N 1
ATOM 799 C CA . PHE A 1 101 ? 15.083 0.101 -4.828 1.00 83.75 101 PHE A CA 1
ATOM 800 C C . PHE A 1 101 ? 16.475 -0.209 -5.387 1.00 83.75 101 PHE A C 1
ATOM 802 O O . PHE A 1 101 ? 17.041 -1.235 -5.027 1.00 83.75 101 PHE A O 1
ATOM 809 N N . ASP A 1 102 ? 17.055 0.687 -6.189 1.00 84.88 102 ASP A N 1
ATOM 810 C CA . ASP A 1 102 ? 18.419 0.548 -6.716 1.00 84.88 102 ASP A CA 1
ATOM 811 C C . ASP A 1 102 ? 19.453 0.454 -5.583 1.00 84.88 102 ASP A C 1
ATOM 813 O O . ASP A 1 102 ? 20.254 -0.478 -5.528 1.00 84.88 102 ASP A O 1
ATOM 817 N N . VAL A 1 103 ? 19.356 1.346 -4.589 1.00 84.31 103 VAL A N 1
ATOM 818 C CA . VAL A 1 103 ? 20.197 1.299 -3.381 1.00 84.31 103 VAL A CA 1
ATOM 819 C C . VAL A 1 103 ? 19.995 -0.007 -2.603 1.00 84.31 103 VAL A C 1
ATOM 821 O O . VAL A 1 103 ? 20.968 -0.577 -2.105 1.00 84.31 103 VAL A O 1
ATOM 824 N N . GLY A 1 104 ? 18.755 -0.497 -2.503 1.00 77.56 104 GLY A N 1
ATOM 825 C CA . GLY A 1 104 ? 18.433 -1.775 -1.862 1.00 77.56 104 GLY A CA 1
ATOM 826 C C . GLY A 1 104 ? 19.073 -2.978 -2.561 1.00 77.56 104 GLY A C 1
ATOM 827 O O . GLY A 1 104 ? 19.645 -3.833 -1.887 1.00 77.56 104 GLY A O 1
ATOM 828 N N . ILE A 1 105 ? 19.042 -3.005 -3.899 1.00 75.12 105 ILE A N 1
ATOM 829 C CA . ILE A 1 105 ? 19.658 -4.054 -4.726 1.00 75.12 105 ILE A CA 1
ATOM 830 C C . ILE A 1 105 ? 21.187 -4.023 -4.588 1.00 75.12 105 ILE A C 1
ATOM 832 O O . ILE A 1 105 ? 21.804 -5.065 -4.372 1.00 75.12 105 ILE A O 1
ATOM 836 N N . ILE A 1 106 ? 21.804 -2.837 -4.674 1.00 76.00 106 ILE A N 1
ATOM 837 C CA . ILE A 1 106 ? 23.267 -2.670 -4.612 1.00 76.00 106 ILE A CA 1
ATOM 838 C C . ILE A 1 106 ? 23.824 -3.063 -3.241 1.00 76.00 106 ILE A C 1
ATOM 840 O O . ILE A 1 106 ? 24.877 -3.693 -3.153 1.00 76.00 106 ILE A O 1
ATOM 844 N N . ASN A 1 107 ? 23.141 -2.679 -2.163 1.00 71.12 107 ASN A N 1
ATOM 845 C CA . ASN A 1 107 ? 23.670 -2.860 -0.815 1.00 71.12 107 ASN A CA 1
ATOM 846 C C . ASN A 1 107 ? 23.459 -4.267 -0.245 1.00 71.12 107 ASN A C 1
ATOM 848 O O . ASN A 1 107 ? 23.918 -4.509 0.872 1.00 71.12 107 ASN A O 1
ATOM 852 N N . HIS A 1 108 ? 22.769 -5.172 -0.956 1.00 63.34 108 HIS A N 1
ATOM 853 C CA . HIS A 1 108 ? 22.371 -6.497 -0.454 1.00 63.34 108 HIS A CA 1
ATOM 854 C C . HIS A 1 108 ? 21.815 -6.453 0.984 1.00 63.34 108 HIS A C 1
ATOM 856 O O . HIS A 1 108 ? 21.986 -7.400 1.752 1.00 63.34 108 HIS A O 1
ATOM 862 N N . GLN A 1 109 ? 21.201 -5.330 1.386 1.00 56.47 109 GLN A N 1
ATOM 863 C CA . GLN A 1 109 ? 20.476 -5.272 2.651 1.00 56.47 109 GLN A CA 1
ATOM 864 C C . GLN A 1 109 ? 19.315 -6.261 2.565 1.00 56.47 109 GLN A C 1
ATOM 866 O O . GLN A 1 109 ? 18.850 -6.518 1.459 1.00 56.47 109 GLN A O 1
ATOM 871 N N . ASP A 1 110 ? 18.863 -6.781 3.713 1.00 50.97 110 ASP A N 1
ATOM 872 C CA . ASP A 1 110 ? 17.854 -7.843 3.912 1.00 50.97 110 ASP A CA 1
ATOM 873 C C . ASP A 1 110 ? 16.458 -7.596 3.279 1.00 50.97 110 ASP A C 1
ATOM 875 O O . ASP A 1 110 ? 15.441 -8.112 3.740 1.00 50.97 110 ASP A O 1
ATOM 879 N N . PHE A 1 111 ? 16.356 -6.866 2.174 1.00 53.19 111 PHE A N 1
ATOM 880 C CA . PHE A 1 111 ? 15.535 -7.338 1.077 1.00 53.19 111 PHE A CA 1
ATOM 881 C C . PHE A 1 111 ? 16.071 -8.716 0.690 1.00 53.19 111 PHE A C 1
ATOM 883 O O . PHE A 1 111 ? 16.926 -8.855 -0.184 1.00 53.19 111 PHE A O 1
ATOM 890 N N . ASN A 1 112 ? 15.561 -9.765 1.343 1.00 48.56 112 ASN A N 1
ATOM 891 C CA . ASN A 1 112 ? 15.485 -11.067 0.692 1.00 48.56 112 ASN A CA 1
ATOM 892 C C . ASN A 1 112 ? 15.119 -10.788 -0.769 1.00 48.56 112 ASN A C 1
ATOM 894 O O . ASN A 1 112 ? 14.223 -9.970 -1.004 1.00 48.56 112 ASN A O 1
ATOM 898 N N . HIS A 1 113 ? 15.845 -11.388 -1.715 1.00 54.25 113 HIS A N 1
ATOM 899 C CA . HIS A 1 113 ? 15.538 -11.383 -3.150 1.00 54.25 113 HIS A CA 1
ATOM 900 C C . HIS A 1 113 ? 14.183 -12.088 -3.366 1.00 54.25 113 HIS A C 1
ATOM 902 O O . HIS A 1 113 ? 14.066 -13.155 -3.960 1.00 54.25 113 HIS A O 1
ATOM 908 N N . ASP A 1 114 ? 13.147 -11.524 -2.765 1.00 62.66 114 ASP A N 1
ATOM 909 C CA . ASP A 1 114 ? 11.775 -11.906 -2.886 1.00 62.66 114 ASP A CA 1
ATOM 910 C C . ASP A 1 114 ? 11.367 -11.388 -4.244 1.00 62.66 114 ASP A C 1
ATOM 912 O O . ASP A 1 114 ? 11.518 -10.209 -4.570 1.00 62.66 114 ASP A O 1
ATOM 916 N N . VAL A 1 115 ? 10.777 -12.282 -5.018 1.00 64.19 115 VAL A N 1
ATOM 917 C CA . VAL A 1 115 ? 10.213 -11.996 -6.335 1.00 64.19 115 VAL A CA 1
ATOM 918 C C . VAL A 1 115 ? 9.256 -10.783 -6.297 1.00 64.19 115 VAL A C 1
ATOM 920 O O . VAL A 1 115 ? 9.051 -10.096 -7.295 1.00 64.19 115 VAL A O 1
ATOM 923 N N . LEU A 1 116 ? 8.716 -10.464 -5.114 1.00 67.69 116 LEU A N 1
ATOM 924 C CA . LEU A 1 116 ? 7.921 -9.269 -4.830 1.00 67.69 116 LEU A CA 1
ATOM 925 C C . LEU A 1 116 ? 8.704 -7.951 -4.951 1.00 67.69 116 LEU A C 1
ATOM 927 O O . LEU A 1 116 ? 8.145 -6.971 -5.442 1.00 67.69 116 LEU A O 1
ATOM 931 N N . MET A 1 117 ? 9.961 -7.895 -4.505 1.00 71.44 117 MET A N 1
ATOM 932 C CA . MET A 1 117 ? 10.796 -6.693 -4.616 1.00 71.44 117 MET A CA 1
ATOM 933 C C . MET A 1 117 ? 11.170 -6.426 -6.065 1.00 71.44 117 MET A C 1
ATOM 935 O O . MET A 1 117 ? 11.032 -5.297 -6.534 1.00 71.44 117 MET A O 1
ATOM 939 N N . ASP A 1 118 ? 11.535 -7.477 -6.793 1.00 75.00 118 ASP A N 1
ATOM 940 C CA . ASP A 1 118 ? 11.841 -7.362 -8.211 1.00 75.00 118 ASP A CA 1
ATOM 941 C C . ASP A 1 118 ? 10.584 -6.915 -9.000 1.00 75.00 118 ASP A C 1
ATOM 943 O O . ASP A 1 118 ? 10.665 -6.059 -9.884 1.00 75.00 118 ASP A O 1
ATOM 947 N N . ALA A 1 119 ? 9.389 -7.404 -8.633 1.00 78.19 119 ALA A N 1
ATOM 948 C CA . ALA A 1 119 ? 8.123 -6.950 -9.218 1.00 78.19 119 ALA A CA 1
ATOM 949 C C . ALA A 1 119 ? 7.801 -5.476 -8.898 1.00 78.19 119 ALA A C 1
ATOM 951 O O . ALA A 1 119 ? 7.272 -4.756 -9.747 1.00 78.19 119 ALA A O 1
ATOM 952 N N . ARG A 1 120 ? 8.132 -4.991 -7.695 1.00 79.75 120 ARG A N 1
ATOM 953 C CA . ARG A 1 120 ? 7.960 -3.576 -7.313 1.00 79.75 120 ARG A CA 1
ATOM 954 C C . ARG A 1 120 ? 8.952 -2.657 -8.013 1.00 79.75 120 ARG A C 1
ATOM 956 O O . ARG A 1 120 ? 8.564 -1.581 -8.462 1.00 79.75 120 ARG A O 1
ATOM 963 N N . PHE A 1 121 ? 10.201 -3.092 -8.164 1.00 83.00 121 PHE A N 1
ATOM 964 C CA . PHE A 1 121 ? 11.192 -2.396 -8.981 1.00 83.00 121 PHE A CA 1
ATOM 965 C C . PHE A 1 121 ? 10.692 -2.256 -10.421 1.00 83.00 121 PHE A C 1
ATOM 967 O O . PHE A 1 121 ? 10.693 -1.158 -10.978 1.00 83.00 121 PHE A O 1
ATOM 974 N N . PHE A 1 122 ? 10.175 -3.345 -10.994 1.00 82.44 122 PHE A N 1
ATOM 975 C CA . PHE A 1 122 ? 9.587 -3.332 -12.329 1.00 82.44 122 PHE A CA 1
ATOM 976 C C . PHE A 1 122 ? 8.394 -2.371 -12.439 1.00 82.44 122 PHE A C 1
ATOM 978 O O . PHE A 1 122 ? 8.311 -1.595 -13.391 1.00 82.44 122 PHE A O 1
ATOM 985 N N . LYS A 1 123 ? 7.503 -2.364 -11.441 1.00 84.81 123 LYS A N 1
ATOM 986 C CA . LYS A 1 123 ? 6.379 -1.422 -11.362 1.00 84.81 123 LYS A CA 1
ATOM 987 C C . LYS A 1 123 ? 6.855 0.034 -11.347 1.00 84.81 123 LYS A C 1
ATOM 989 O O . LYS A 1 123 ? 6.347 0.852 -12.111 1.00 84.81 123 LYS A O 1
ATOM 994 N N . ALA A 1 124 ? 7.855 0.352 -10.525 1.00 87.50 124 ALA A N 1
ATOM 995 C CA . ALA A 1 124 ? 8.432 1.693 -10.463 1.00 87.50 124 ALA A CA 1
ATOM 996 C C . ALA A 1 124 ? 9.092 2.098 -11.789 1.00 87.50 124 ALA A C 1
ATOM 998 O O . ALA A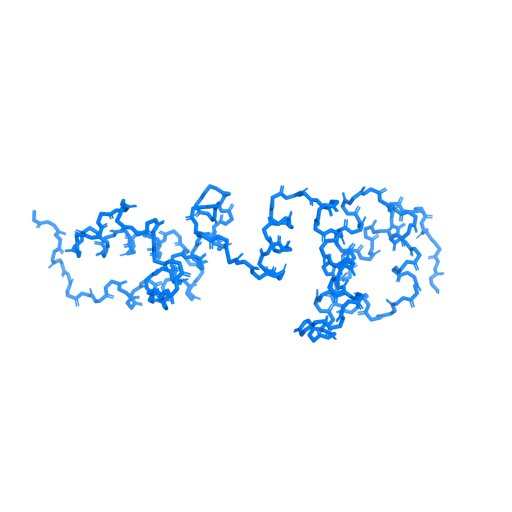 1 124 ? 8.915 3.225 -12.249 1.00 87.50 124 ALA A O 1
ATOM 999 N N . LEU A 1 125 ? 9.790 1.168 -12.444 1.00 86.50 125 LEU A N 1
ATOM 1000 C CA . LEU A 1 125 ? 10.388 1.378 -13.759 1.00 86.50 125 LEU A CA 1
ATOM 1001 C C . LEU A 1 125 ? 9.317 1.693 -14.821 1.00 86.50 125 LEU A C 1
ATOM 1003 O O . LEU A 1 125 ? 9.455 2.680 -15.544 1.00 86.50 125 LEU A O 1
ATOM 1007 N N . ASN A 1 126 ? 8.234 0.910 -14.879 1.00 85.75 126 ASN A N 1
ATOM 1008 C CA . ASN A 1 126 ? 7.133 1.121 -15.826 1.00 85.75 126 ASN A CA 1
ATOM 1009 C C . ASN A 1 126 ? 6.458 2.488 -15.608 1.00 85.75 126 ASN A C 1
ATOM 1011 O O . ASN A 1 126 ? 6.306 3.273 -16.545 1.00 85.75 126 ASN A O 1
ATOM 1015 N N . ASN A 1 127 ? 6.151 2.827 -14.352 1.00 87.56 127 ASN A N 1
ATOM 1016 C CA . ASN A 1 127 ? 5.480 4.081 -14.005 1.00 87.56 127 ASN A CA 1
ATOM 1017 C C . ASN A 1 127 ? 6.384 5.323 -14.107 1.00 87.56 127 ASN A C 1
ATOM 1019 O O . ASN A 1 127 ? 5.884 6.437 -14.239 1.00 87.56 127 ASN A O 1
ATOM 1023 N N . SER A 1 128 ? 7.710 5.154 -14.107 1.00 86.56 128 SER A N 1
ATOM 1024 C CA . SER A 1 128 ? 8.661 6.252 -14.342 1.00 86.56 128 SER A CA 1
ATOM 1025 C C . SER A 1 128 ? 8.741 6.711 -15.809 1.00 86.56 128 SER A C 1
ATOM 1027 O O . SER A 1 128 ? 9.404 7.703 -16.105 1.00 86.56 128 SER A O 1
ATOM 1029 N N . GLY A 1 129 ? 8.074 6.008 -16.734 1.00 82.94 129 GLY A N 1
ATOM 1030 C CA . GLY A 1 129 ? 8.069 6.330 -18.165 1.00 82.94 129 GLY A CA 1
ATOM 1031 C C . GLY A 1 129 ? 9.217 5.701 -18.963 1.00 82.94 129 GLY A C 1
ATOM 1032 O O . GLY A 1 129 ? 9.381 6.002 -20.145 1.00 82.94 129 GLY A O 1
ATOM 1033 N N . LEU A 1 130 ? 9.995 4.798 -18.359 1.00 84.19 130 LEU A N 1
ATOM 1034 C CA . LEU A 1 130 ? 11.099 4.079 -19.005 1.00 84.19 130 LEU A CA 1
ATOM 1035 C C . LEU A 1 130 ? 10.592 2.848 -19.778 1.00 84.19 130 LEU A C 1
ATOM 1037 O O . LEU A 1 130 ? 10.989 1.711 -19.513 1.00 84.19 130 LEU A O 1
ATOM 1041 N N . THR A 1 131 ? 9.707 3.077 -20.749 1.00 81.25 131 THR A N 1
ATOM 1042 C CA . THR A 1 131 ? 8.966 2.027 -21.474 1.00 81.25 131 THR A CA 1
ATOM 1043 C C . THR A 1 131 ? 9.876 1.021 -22.178 1.00 81.25 131 THR A C 1
ATOM 1045 O O . THR A 1 131 ? 9.676 -0.186 -22.058 1.00 81.25 131 THR A O 1
ATOM 1048 N N . TYR A 1 132 ? 10.930 1.491 -22.849 1.00 81.12 132 TYR A N 1
ATOM 1049 C CA . TYR A 1 132 ? 11.877 0.616 -23.545 1.00 81.12 132 TYR A CA 1
ATOM 1050 C C . TYR A 1 132 ? 12.624 -0.316 -22.579 1.00 81.12 132 TYR A C 1
ATOM 1052 O O . TYR A 1 132 ? 12.670 -1.527 -22.793 1.00 81.12 132 TYR A O 1
ATOM 1060 N N . LEU A 1 133 ? 13.151 0.223 -21.473 1.00 83.12 133 LEU A N 1
ATOM 1061 C CA . LEU A 1 133 ? 13.845 -0.581 -20.462 1.00 83.12 133 LEU A CA 1
ATOM 1062 C C . LEU A 1 133 ? 12.894 -1.572 -19.791 1.00 83.12 133 LEU A C 1
ATOM 1064 O O . LEU A 1 133 ? 13.268 -2.719 -19.568 1.00 83.12 133 LEU A O 1
ATOM 1068 N N . SER A 1 134 ? 11.655 -1.155 -19.528 1.00 81.94 134 SER A N 1
ATOM 1069 C CA . SER A 1 134 ? 10.625 -2.034 -18.982 1.00 81.94 134 SER A CA 1
ATOM 1070 C C . SER A 1 134 ? 10.314 -3.195 -19.930 1.00 81.94 134 SER A C 1
ATOM 1072 O O . SER A 1 134 ? 10.369 -4.347 -19.508 1.00 81.94 134 SER A O 1
ATOM 1074 N N . SER A 1 135 ? 10.130 -2.947 -21.230 1.00 77.88 135 SER A N 1
ATOM 1075 C CA . SER A 1 135 ? 9.917 -4.022 -22.214 1.00 77.88 135 SER A CA 1
ATOM 1076 C C . SER A 1 135 ? 11.114 -4.985 -22.330 1.00 77.88 135 SER A C 1
ATOM 1078 O O . SER A 1 135 ? 10.939 -6.201 -22.445 1.00 77.88 135 SER A O 1
ATOM 1080 N N . MET A 1 136 ? 12.345 -4.471 -22.221 1.00 80.81 136 MET A N 1
ATOM 1081 C CA . MET A 1 136 ? 13.566 -5.282 -22.241 1.00 80.81 136 MET A CA 1
ATOM 1082 C C . MET A 1 136 ? 13.690 -6.165 -20.992 1.00 80.81 136 MET A C 1
ATOM 1084 O O . MET A 1 136 ? 14.116 -7.314 -21.079 1.00 80.81 136 MET A O 1
ATOM 1088 N N . VAL A 1 137 ? 13.324 -5.646 -19.819 1.00 79.00 137 VAL A N 1
ATOM 1089 C CA . VAL A 1 137 ? 13.324 -6.425 -18.573 1.00 79.00 137 VAL A CA 1
ATOM 1090 C C . VAL A 1 137 ? 12.209 -7.473 -18.589 1.00 79.00 137 VAL A C 1
ATOM 1092 O O . VAL A 1 137 ? 12.456 -8.618 -18.213 1.00 79.00 137 VAL A O 1
ATOM 1095 N N . ALA A 1 138 ? 11.019 -7.115 -19.082 1.00 74.88 138 ALA A N 1
ATOM 1096 C CA . ALA A 1 138 ? 9.876 -8.020 -19.196 1.00 74.88 138 ALA A CA 1
ATOM 1097 C C . ALA A 1 1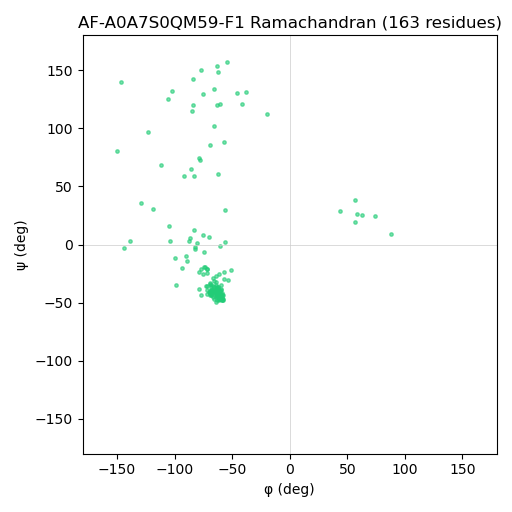38 ? 10.161 -9.208 -20.125 1.00 74.88 138 ALA A C 1
ATOM 1099 O O . ALA A 1 138 ? 9.847 -10.342 -19.782 1.00 74.88 138 ALA A O 1
ATOM 1100 N N . SER A 1 139 ? 10.800 -8.960 -21.271 1.00 72.69 139 SER A N 1
ATOM 1101 C CA . SER A 1 139 ? 11.171 -10.007 -22.237 1.00 72.69 139 SER A CA 1
ATOM 1102 C C . SER A 1 139 ? 12.319 -10.906 -21.770 1.00 72.69 139 SER A C 1
ATOM 1104 O O . SER A 1 139 ? 12.480 -12.011 -22.277 1.00 72.69 139 SER A O 1
ATOM 1106 N N . ARG A 1 140 ? 13.138 -10.451 -20.814 1.00 70.56 140 ARG A N 1
ATOM 1107 C CA . ARG A 1 140 ? 14.318 -11.191 -20.340 1.00 70.56 140 ARG A CA 1
ATOM 1108 C C . ARG A 1 140 ? 14.047 -12.067 -19.120 1.00 70.56 140 ARG A C 1
ATOM 1110 O O . ARG A 1 140 ? 14.842 -12.959 -18.832 1.00 70.56 140 ARG A O 1
ATOM 1117 N N . SER A 1 141 ? 12.983 -11.789 -18.375 1.00 64.44 141 SER A N 1
ATOM 1118 C CA . SER A 1 141 ? 12.682 -12.484 -17.129 1.00 64.44 141 SER A CA 1
ATOM 1119 C C . SER A 1 141 ? 11.297 -13.117 -17.192 1.00 64.44 141 SER A C 1
ATOM 1121 O O . SER A 1 141 ? 10.276 -12.504 -16.878 1.00 64.44 141 SER A O 1
ATOM 1123 N N . ASP A 1 142 ? 11.299 -14.408 -17.527 1.00 59.62 142 ASP A N 1
ATOM 1124 C CA . ASP A 1 142 ? 10.133 -15.292 -17.437 1.00 59.62 142 ASP A CA 1
ATOM 1125 C C . ASP A 1 142 ? 9.557 -15.340 -16.007 1.00 59.62 142 ASP A C 1
ATOM 1127 O O . ASP A 1 142 ? 8.373 -15.607 -15.806 1.00 59.62 142 ASP A O 1
ATOM 1131 N N . ALA A 1 143 ? 10.381 -15.026 -14.999 1.00 56.31 143 ALA A N 1
ATOM 1132 C CA . ALA A 1 143 ? 9.989 -14.972 -13.595 1.00 56.31 143 ALA A CA 1
ATOM 1133 C C . ALA A 1 143 ? 9.095 -13.765 -13.246 1.00 56.31 143 ALA A C 1
ATOM 1135 O O . ALA A 1 143 ? 8.368 -13.831 -12.260 1.00 56.31 143 ALA A O 1
ATOM 1136 N N . PHE A 1 144 ? 9.091 -12.680 -14.032 1.00 56.94 144 PHE A N 1
ATOM 1137 C CA . PHE A 1 144 ? 8.178 -11.550 -13.786 1.00 56.94 144 PHE A CA 1
ATOM 1138 C C . PHE A 1 144 ? 6.762 -11.818 -14.275 1.00 56.94 144 PHE A C 1
ATOM 1140 O O . PHE A 1 144 ? 5.796 -11.464 -13.595 1.00 56.94 144 PHE A O 1
ATOM 1147 N N . GLY A 1 145 ? 6.637 -12.481 -15.427 1.00 57.09 145 GLY A N 1
ATOM 1148 C CA . GLY A 1 145 ? 5.341 -12.836 -16.001 1.00 57.09 145 GLY A CA 1
ATOM 1149 C C . GLY A 1 145 ? 4.520 -13.765 -15.104 1.00 57.09 145 GLY A C 1
ATOM 1150 O O . GLY A 1 145 ? 3.295 -13.736 -15.161 1.00 57.09 145 GLY A O 1
ATOM 1151 N N . THR A 1 146 ? 5.165 -14.548 -14.232 1.00 59.75 146 THR A N 1
ATOM 1152 C CA . THR A 1 146 ? 4.471 -15.430 -13.280 1.00 59.75 146 THR A CA 1
ATOM 1153 C C . THR A 1 146 ? 3.928 -14.696 -12.054 1.00 59.75 146 THR A C 1
ATOM 1155 O O . THR A 1 146 ? 2.978 -15.177 -11.439 1.00 59.75 146 THR A O 1
ATOM 1158 N N . VAL A 1 147 ? 4.498 -13.541 -11.695 1.00 63.41 147 VAL A N 1
ATOM 1159 C CA . VAL A 1 147 ? 4.135 -12.797 -10.476 1.00 63.41 147 VAL A CA 1
ATOM 1160 C C . VAL A 1 147 ? 3.177 -11.656 -10.763 1.00 63.41 147 VAL A C 1
ATOM 1162 O O . VAL A 1 147 ? 2.301 -11.386 -9.942 1.00 63.41 147 VAL A O 1
ATOM 1165 N N . ASN A 1 148 ? 3.308 -10.993 -11.913 1.00 70.38 148 ASN A N 1
ATOM 1166 C CA . ASN A 1 148 ? 2.373 -9.944 -12.301 1.00 70.38 148 ASN A CA 1
ATOM 1167 C C . ASN A 1 148 ? 2.233 -9.836 -13.835 1.00 70.38 148 ASN A C 1
ATOM 1169 O O . ASN A 1 148 ? 2.872 -8.980 -14.457 1.00 70.38 148 ASN A O 1
ATOM 1173 N N . PRO A 1 149 ? 1.423 -10.717 -14.456 1.00 73.12 149 PRO A N 1
ATOM 1174 C CA . PRO A 1 149 ? 1.289 -10.801 -15.912 1.00 73.12 149 PRO A CA 1
ATOM 1175 C C . PRO A 1 149 ? 0.684 -9.538 -16.540 1.00 73.12 149 PRO A C 1
ATOM 1177 O O . PRO A 1 149 ? 0.984 -9.216 -17.688 1.00 73.12 149 PRO A O 1
ATOM 1180 N N . ASP A 1 150 ? -0.130 -8.792 -15.792 1.00 79.69 150 ASP A N 1
ATOM 1181 C CA . ASP A 1 150 ? -0.761 -7.571 -16.299 1.00 79.69 150 ASP A CA 1
ATOM 1182 C C . ASP A 1 150 ? 0.280 -6.471 -16.553 1.00 79.69 150 ASP A C 1
ATOM 1184 O O . ASP A 1 150 ? 0.227 -5.781 -17.571 1.00 79.69 150 ASP A O 1
ATOM 1188 N N . MET A 1 151 ? 1.283 -6.348 -15.675 1.00 75.62 151 MET A N 1
ATOM 1189 C CA . MET A 1 151 ? 2.342 -5.343 -15.830 1.00 75.62 151 MET A CA 1
ATOM 1190 C C . MET A 1 151 ? 3.311 -5.686 -16.965 1.00 75.62 151 MET A C 1
ATOM 1192 O O . MET A 1 151 ? 3.790 -4.784 -17.653 1.00 75.62 151 MET A O 1
ATOM 1196 N N . SER A 1 152 ? 3.615 -6.970 -17.182 1.00 75.56 152 SER A N 1
ATOM 1197 C CA . SER A 1 152 ? 4.459 -7.376 -18.312 1.00 75.56 152 SER A CA 1
ATOM 1198 C C . SER A 1 152 ? 3.741 -7.152 -19.643 1.00 75.56 152 SER A C 1
ATOM 1200 O O . SER A 1 152 ? 4.354 -6.648 -20.585 1.00 75.56 152 SER A O 1
ATOM 1202 N N . PHE A 1 153 ? 2.435 -7.436 -19.705 1.00 79.25 153 PHE A N 1
ATOM 1203 C CA . PHE A 1 153 ? 1.609 -7.112 -20.864 1.00 79.25 153 PHE A CA 1
ATOM 1204 C C . PHE A 1 153 ? 1.563 -5.603 -21.122 1.00 79.25 153 PHE A C 1
ATOM 1206 O O . PHE A 1 153 ? 1.768 -5.170 -22.255 1.00 79.25 153 PHE A O 1
ATOM 1213 N N . GLU A 1 154 ? 1.354 -4.790 -20.084 1.00 82.31 154 GLU A N 1
ATOM 1214 C CA . GLU A 1 154 ? 1.332 -3.333 -20.213 1.00 82.31 154 GLU A CA 1
ATOM 1215 C C . GLU A 1 154 ? 2.666 -2.782 -20.742 1.00 82.31 154 GLU A C 1
ATOM 1217 O O . GLU A 1 154 ? 2.675 -1.940 -21.643 1.00 82.31 154 GLU A O 1
ATOM 1222 N N . ALA A 1 155 ? 3.794 -3.278 -20.233 1.00 78.94 155 ALA A N 1
ATOM 1223 C CA . ALA A 1 155 ? 5.120 -2.863 -20.681 1.00 78.94 155 ALA A CA 1
ATOM 1224 C C . ALA A 1 155 ? 5.386 -3.225 -22.151 1.00 78.94 155 ALA A C 1
ATOM 1226 O O . ALA A 1 155 ? 5.926 -2.408 -22.900 1.00 78.94 155 ALA A O 1
ATOM 1227 N N . LEU A 1 156 ? 4.987 -4.426 -22.584 1.00 77.12 156 LEU A N 1
ATOM 1228 C CA . LEU A 1 156 ? 5.113 -4.864 -23.978 1.00 77.12 156 LEU A CA 1
ATOM 1229 C C . LEU A 1 156 ? 4.200 -4.059 -24.905 1.00 77.12 156 LEU A C 1
ATOM 1231 O O . LEU A 1 156 ? 4.653 -3.589 -25.948 1.00 77.12 156 LEU A O 1
ATOM 1235 N N . TRP A 1 157 ? 2.951 -3.827 -24.497 1.00 81.31 157 TRP A N 1
ATOM 1236 C CA . TRP A 1 157 ? 2.004 -2.993 -25.234 1.00 81.31 157 TRP A CA 1
ATOM 1237 C C . TRP A 1 157 ? 2.533 -1.565 -25.419 1.00 81.31 157 TRP A C 1
ATOM 1239 O O . TRP A 1 157 ? 2.535 -1.035 -26.529 1.00 81.31 157 TRP A O 1
ATOM 1249 N N . ARG A 1 158 ? 3.031 -0.943 -24.341 1.00 82.00 158 ARG A N 1
ATOM 1250 C CA . ARG A 1 158 ? 3.618 0.409 -24.375 1.00 82.00 158 ARG A CA 1
ATOM 1251 C C . ARG A 1 158 ? 4.922 0.474 -25.173 1.00 82.00 158 ARG A C 1
ATOM 1253 O O . ARG A 1 158 ? 5.246 1.534 -25.698 1.00 82.00 158 ARG A O 1
ATOM 1260 N N . GLY A 1 159 ? 5.673 -0.623 -25.232 1.00 77.00 159 GLY A N 1
ATOM 1261 C CA . GLY A 1 159 ? 6.928 -0.744 -25.975 1.00 77.00 159 GLY A CA 1
ATOM 1262 C C . GLY A 1 159 ? 6.767 -1.145 -27.443 1.00 77.00 159 GLY A C 1
ATOM 1263 O O . GLY A 1 159 ? 7.776 -1.400 -28.093 1.00 77.00 159 GLY A O 1
ATOM 1264 N N . GLU A 1 160 ? 5.534 -1.235 -27.956 1.00 74.38 160 GLU A N 1
ATOM 1265 C CA . GLU A 1 160 ? 5.221 -1.718 -29.312 1.00 74.38 160 GLU A CA 1
ATOM 1266 C C . GLU A 1 160 ? 5.725 -3.153 -29.591 1.00 74.38 160 GLU A C 1
ATOM 1268 O O . GLU A 1 160 ? 5.955 -3.554 -30.735 1.00 74.38 160 GLU A O 1
ATOM 1273 N N . GLY A 1 161 ? 5.867 -3.959 -28.537 1.00 69.06 161 GLY A N 1
ATOM 1274 C CA . GLY A 1 161 ? 6.241 -5.368 -28.595 1.00 69.06 161 GLY A CA 1
ATOM 1275 C C . GLY A 1 161 ? 5.057 -6.246 -28.994 1.00 69.06 161 GLY A C 1
ATOM 1276 O O . GLY A 1 161 ? 4.502 -6.957 -28.166 1.00 69.06 161 GLY A O 1
ATOM 1277 N N . TRP A 1 162 ? 4.660 -6.191 -30.264 1.00 66.94 162 TRP A N 1
ATOM 1278 C CA . TRP A 1 162 ? 3.544 -6.973 -30.824 1.00 66.94 162 TRP A CA 1
ATOM 1279 C C . TRP A 1 162 ? 3.943 -8.365 -31.337 1.00 66.94 162 TRP A C 1
ATOM 1281 O O . TRP A 1 162 ? 3.129 -9.064 -31.944 1.00 66.94 162 TRP A O 1
ATOM 1291 N N . GLY A 1 163 ? 5.212 -8.742 -31.175 1.00 59.94 163 GLY A N 1
ATOM 1292 C CA . GLY A 1 163 ? 5.748 -10.002 -31.681 1.00 59.94 163 GLY A CA 1
ATOM 1293 C C . GLY A 1 163 ? 5.346 -11.201 -30.814 1.00 59.94 163 GLY A C 1
ATOM 1294 O O . GLY A 1 163 ? 5.177 -11.044 -29.606 1.00 59.94 163 GLY A O 1
ATOM 1295 N N . PRO A 1 164 ? 5.205 -12.405 -31.397 1.00 52.72 164 PRO A N 1
ATOM 1296 C CA . PRO A 1 164 ? 5.138 -13.621 -30.601 1.00 52.72 164 PRO A CA 1
ATOM 1297 C C . PRO A 1 164 ? 6.494 -13.834 -29.910 1.00 52.72 164 PRO A C 1
ATOM 1299 O O . PRO A 1 164 ? 7.532 -13.682 -30.559 1.00 52.72 164 PRO A O 1
ATOM 1302 N N . ASN A 1 165 ? 6.465 -14.156 -28.614 1.00 49.06 165 ASN A N 1
ATOM 1303 C CA . ASN A 1 165 ? 7.632 -14.651 -27.874 1.00 49.06 165 ASN A CA 1
ATOM 1304 C C . ASN A 1 165 ? 8.217 -15.905 -28.537 1.00 49.06 165 ASN A C 1
ATOM 1306 O O . ASN A 1 165 ? 7.411 -16.771 -28.957 1.00 49.06 165 ASN A O 1
#

Secondary structure (DSSP, 8-state):
--S-SS---HHHHHHHHHHTT-HHHHHHHHHHHHHHTT--TTS-TT-TTS---HHHHHHHHHHHHHT-HHHHHTS---SSHHHHHHHHHHTT-HHHHHHHHHHHHHTT-S----HHHHHHHHHHHHHTT-HHHHHHHHHH-HHHHTT-HHHHHHHHHHTT--S--